Protein AF-A0A2S6M9X3-F1 (afdb_monomer)

Secondary structure (DSSP, 8-state):
--HHHHHHHHHHHHHHHHHHHHHHHHHHHHHHHHHHHHHHHHIIIII----SS-HHHHHHHHHHHHHHHHS-TTTTS--------

Structure (mmCIF, N/CA/C/O backbone):
data_AF-A0A2S6M9X3-F1
#
_entry.id   AF-A0A2S6M9X3-F1
#
loop_
_atom_site.group_PDB
_atom_site.id
_atom_site.type_symbol
_atom_site.label_atom_id
_atom_site.label_alt_id
_atom_site.label_comp_id
_atom_site.label_asym_id
_atom_site.label_entity_id
_atom_site.label_seq_id
_atom_site.pdbx_PDB_ins_code
_atom_site.Cartn_x
_atom_site.Cartn_y
_atom_site.Cartn_z
_atom_site.occupancy
_atom_site.B_iso_or_equiv
_atom_site.auth_seq_id
_atom_site.auth_comp_id
_atom_site.auth_asym_id
_atom_site.auth_atom_id
_atom_site.pdbx_PDB_model_num
ATOM 1 N N . MET A 1 1 ? 25.391 7.053 -38.120 1.00 66.81 1 MET A N 1
ATOM 2 C CA . MET A 1 1 ? 24.624 6.057 -37.351 1.00 66.81 1 MET A CA 1
ATOM 3 C C . MET A 1 1 ? 24.268 4.901 -38.272 1.00 66.81 1 MET A C 1
ATOM 5 O O . MET A 1 1 ? 23.704 5.135 -39.336 1.00 66.81 1 MET A O 1
ATOM 9 N N . THR A 1 2 ? 24.653 3.680 -37.929 1.00 93.38 2 THR A N 1
ATOM 10 C CA . THR A 1 2 ? 24.421 2.486 -38.744 1.00 93.38 2 THR A CA 1
ATOM 11 C C . THR A 1 2 ? 23.010 1.931 -38.528 1.00 93.38 2 THR A C 1
ATOM 13 O O . THR A 1 2 ? 22.345 2.194 -37.525 1.00 93.38 2 THR A O 1
ATOM 16 N N . LYS A 1 3 ? 22.532 1.100 -39.462 1.00 91.81 3 LYS A N 1
ATOM 17 C CA . LYS A 1 3 ? 21.238 0.402 -39.331 1.00 91.81 3 LYS A CA 1
ATOM 18 C C . LYS A 1 3 ? 21.184 -0.518 -38.099 1.00 91.81 3 LYS A C 1
ATOM 20 O O . LYS A 1 3 ? 20.093 -0.850 -37.636 1.00 91.81 3 LYS A O 1
ATOM 25 N N . ALA A 1 4 ? 22.335 -0.988 -37.618 1.00 93.06 4 ALA A N 1
ATOM 26 C CA . ALA A 1 4 ? 22.436 -1.788 -36.401 1.0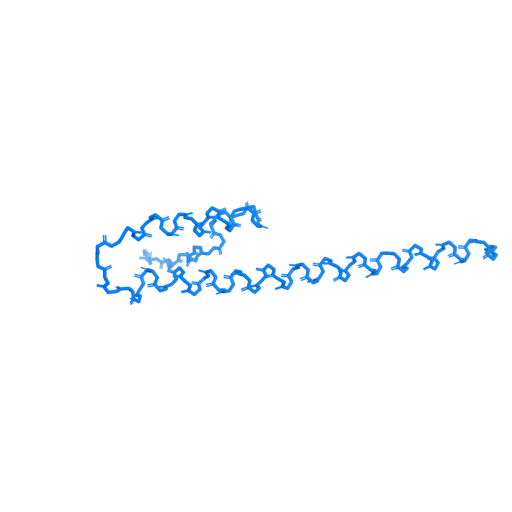0 93.06 4 ALA A CA 1
ATOM 27 C C . ALA A 1 4 ? 22.289 -0.906 -35.152 1.00 93.06 4 ALA A C 1
ATOM 29 O O . ALA A 1 4 ? 21.492 -1.230 -34.278 1.00 93.06 4 ALA A O 1
ATOM 30 N N . GLU A 1 5 ? 22.961 0.247 -35.126 1.00 90.38 5 GLU A N 1
ATOM 31 C CA . GLU A 1 5 ? 22.865 1.228 -34.035 1.00 90.38 5 GLU A CA 1
ATOM 32 C C . GLU A 1 5 ? 21.440 1.766 -33.863 1.00 90.38 5 GLU A C 1
ATOM 34 O O . GLU A 1 5 ? 20.932 1.812 -32.748 1.00 90.38 5 GLU A O 1
ATOM 39 N N . ASN A 1 6 ? 20.751 2.090 -34.962 1.00 93.44 6 ASN A N 1
ATOM 40 C CA . ASN A 1 6 ? 19.369 2.575 -34.898 1.00 93.44 6 ASN A CA 1
ATOM 41 C C . ASN A 1 6 ? 18.413 1.495 -34.343 1.00 93.44 6 ASN A C 1
ATOM 43 O O . ASN A 1 6 ? 17.578 1.765 -33.482 1.00 93.44 6 ASN A O 1
ATOM 47 N N . ARG A 1 7 ? 18.598 0.230 -34.751 1.00 91.69 7 ARG A N 1
ATOM 48 C CA . ARG A 1 7 ? 17.824 -0.899 -34.206 1.00 91.69 7 ARG A CA 1
ATOM 49 C C . ARG A 1 7 ? 18.104 -1.147 -32.722 1.00 91.69 7 ARG A C 1
ATOM 51 O O . ARG A 1 7 ? 17.166 -1.421 -31.978 1.00 91.69 7 ARG A O 1
ATOM 58 N N . ALA A 1 8 ? 19.358 -1.032 -32.289 1.00 94.94 8 ALA A N 1
ATOM 59 C CA . ALA A 1 8 ? 19.726 -1.164 -30.882 1.00 94.94 8 ALA A CA 1
ATOM 60 C C . ALA A 1 8 ? 19.107 -0.043 -30.029 1.00 94.94 8 ALA A C 1
ATOM 62 O O . ALA A 1 8 ? 18.523 -0.327 -28.985 1.00 94.94 8 ALA A O 1
ATOM 63 N N . ALA A 1 9 ? 19.151 1.204 -30.509 1.00 92.88 9 ALA A N 1
ATOM 64 C CA . ALA A 1 9 ? 18.539 2.347 -29.835 1.00 92.88 9 ALA A CA 1
ATOM 65 C C . ALA A 1 9 ? 17.012 2.204 -29.718 1.00 92.88 9 ALA A C 1
ATOM 67 O O . ALA A 1 9 ? 16.452 2.416 -28.643 1.00 92.88 9 ALA A O 1
ATOM 68 N N . ALA A 1 10 ? 16.339 1.773 -30.790 1.00 92.88 10 ALA A N 1
ATOM 69 C CA . ALA A 1 10 ? 14.897 1.527 -30.771 1.00 92.88 10 ALA A CA 1
ATOM 70 C C . ALA A 1 10 ? 14.509 0.419 -29.777 1.00 92.88 10 ALA A C 1
ATOM 72 O O . ALA A 1 10 ? 13.519 0.553 -29.056 1.00 92.88 10 ALA A O 1
ATOM 73 N N . LYS A 1 11 ? 15.306 -0.656 -29.700 1.00 95.06 11 LYS A N 1
ATOM 74 C CA . LYS A 1 11 ? 15.089 -1.730 -28.726 1.00 95.06 11 LYS A CA 1
ATOM 75 C C . LYS A 1 11 ? 15.285 -1.246 -27.288 1.00 95.06 11 LYS A C 1
ATOM 77 O O . LYS A 1 11 ? 14.423 -1.503 -26.457 1.00 95.06 11 LYS A O 1
ATOM 82 N N . ALA A 1 12 ? 16.370 -0.527 -27.008 1.00 94.62 12 ALA A N 1
ATOM 83 C CA . ALA A 1 12 ? 16.638 0.007 -25.674 1.00 94.62 12 ALA A CA 1
ATOM 84 C C . ALA A 1 12 ? 15.520 0.953 -25.205 1.00 94.62 12 ALA A C 1
ATOM 86 O O . ALA A 1 12 ? 15.049 0.837 -24.077 1.00 94.62 12 ALA A O 1
ATOM 87 N N . TRP A 1 13 ? 15.036 1.828 -26.094 1.00 94.69 13 TRP A N 1
ATOM 88 C CA . TRP A 1 13 ? 13.906 2.711 -25.800 1.00 94.69 13 TRP A CA 1
ATOM 89 C C . TRP A 1 13 ? 12.616 1.936 -25.506 1.00 94.69 13 TRP A C 1
ATOM 91 O O . TRP A 1 13 ? 11.893 2.263 -24.567 1.00 94.69 13 TRP A O 1
ATOM 101 N N . HIS A 1 14 ? 12.330 0.890 -26.285 1.00 95.31 14 HIS A N 1
ATOM 102 C CA . HIS A 1 14 ? 11.165 0.042 -26.051 1.00 95.31 14 HIS A CA 1
ATOM 103 C C . HIS A 1 14 ? 11.255 -0.689 -24.704 1.00 95.31 14 HIS A C 1
ATOM 105 O O . HIS A 1 14 ? 10.284 -0.710 -23.952 1.00 95.31 14 HIS A O 1
ATOM 111 N N . ASP A 1 15 ? 12.415 -1.263 -24.383 1.00 96.00 15 ASP A N 1
ATOM 112 C CA . ASP A 1 15 ? 12.628 -1.983 -23.126 1.00 96.00 15 ASP A CA 1
ATOM 113 C C . ASP A 1 15 ? 12.500 -1.046 -21.912 1.00 96.00 15 ASP A C 1
ATOM 115 O O . ASP A 1 15 ? 11.883 -1.415 -20.914 1.00 96.00 15 ASP A O 1
ATOM 119 N N . GLU A 1 16 ? 13.031 0.177 -22.002 1.00 95.62 16 GLU A N 1
ATOM 120 C CA . GLU A 1 16 ? 12.865 1.216 -20.976 1.00 95.62 16 GLU A CA 1
ATOM 121 C C . GLU A 1 16 ? 11.391 1.592 -20.793 1.00 95.62 16 GLU A C 1
ATOM 123 O O . GLU A 1 16 ? 10.867 1.582 -19.683 1.00 95.62 16 GLU A O 1
ATOM 128 N N . ARG A 1 17 ? 10.677 1.834 -21.896 1.00 96.12 17 ARG A N 1
ATOM 129 C CA . ARG A 1 17 ? 9.247 2.160 -21.860 1.00 96.12 17 ARG A CA 1
ATOM 130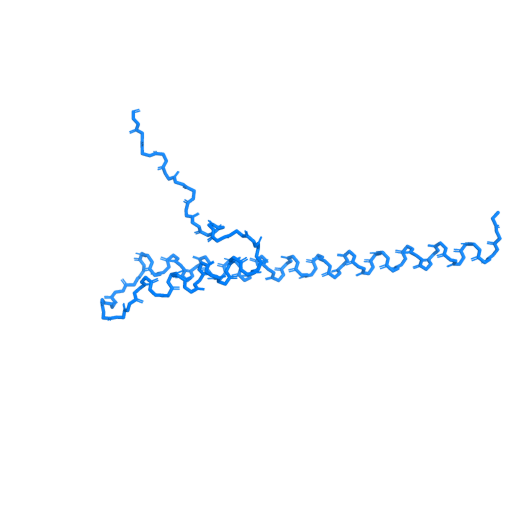 C C . ARG A 1 17 ? 8.415 1.051 -21.213 1.00 96.12 17 ARG A C 1
ATOM 132 O O . ARG A 1 17 ? 7.438 1.341 -20.525 1.00 96.12 17 ARG A O 1
ATOM 139 N N . MET A 1 18 ? 8.761 -0.212 -21.454 1.00 95.94 18 MET A N 1
ATOM 140 C CA . MET A 1 18 ? 8.070 -1.342 -20.834 1.00 95.94 18 MET A CA 1
ATOM 141 C C . MET A 1 18 ? 8.389 -1.469 -19.343 1.00 95.94 18 M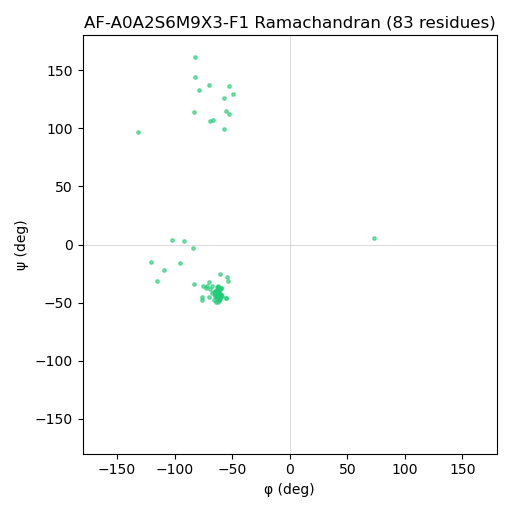ET A C 1
ATOM 143 O O . MET A 1 18 ? 7.482 -1.791 -18.578 1.00 95.94 18 MET A O 1
ATOM 147 N N . ARG A 1 19 ? 9.625 -1.163 -18.924 1.00 94.81 19 ARG A N 1
ATOM 148 C CA . ARG A 1 19 ? 9.989 -1.076 -17.502 1.00 94.81 19 ARG A CA 1
ATOM 149 C C . ARG A 1 19 ? 9.199 0.016 -16.789 1.00 94.81 19 ARG A C 1
ATOM 151 O O . ARG A 1 19 ? 8.531 -0.300 -15.812 1.00 94.81 19 ARG A O 1
ATOM 158 N N . GLN A 1 20 ? 9.151 1.227 -17.345 1.00 95.06 20 GLN A N 1
ATOM 159 C CA . GLN A 1 20 ? 8.376 2.327 -16.762 1.00 95.06 20 GLN A CA 1
ATOM 160 C C . GLN A 1 20 ? 6.903 1.950 -16.565 1.00 95.06 20 GLN A C 1
ATOM 162 O O . GLN A 1 20 ? 6.348 2.140 -15.494 1.00 95.06 20 GLN A O 1
ATOM 167 N N . ARG A 1 21 ? 6.271 1.334 -17.569 1.00 94.69 21 ARG A N 1
ATOM 168 C CA . ARG A 1 21 ? 4.868 0.899 -17.456 1.00 94.69 21 ARG A CA 1
ATOM 169 C C . ARG A 1 21 ? 4.646 -0.147 -16.367 1.00 94.69 21 ARG A C 1
ATOM 171 O O . ARG A 1 21 ? 3.589 -0.158 -15.747 1.00 94.69 21 ARG A O 1
ATOM 178 N N . ALA A 1 22 ? 5.602 -1.053 -16.176 1.00 95.00 22 ALA A N 1
ATOM 179 C CA . ALA A 1 22 ? 5.525 -2.044 -15.111 1.00 95.00 22 ALA A CA 1
ATOM 180 C C . ALA A 1 22 ? 5.678 -1.387 -13.730 1.00 95.00 22 ALA A C 1
ATOM 182 O O . ALA A 1 22 ? 4.977 -1.765 -12.794 1.00 95.00 22 ALA A O 1
ATOM 183 N N . GLU A 1 23 ? 6.553 -0.387 -13.615 1.00 94.62 23 GLU A N 1
ATOM 184 C CA . GLU A 1 23 ? 6.707 0.419 -12.403 1.00 94.62 23 GLU A CA 1
ATOM 185 C C . GLU A 1 23 ? 5.445 1.231 -12.098 1.00 94.62 23 GLU A C 1
ATOM 187 O O . GLU A 1 23 ? 4.975 1.196 -10.963 1.00 94.62 23 GLU A O 1
ATOM 192 N N . ASP A 1 24 ? 4.842 1.867 -13.106 1.00 94.44 24 ASP A N 1
ATOM 193 C CA . ASP A 1 24 ? 3.588 2.614 -12.969 1.00 94.44 24 ASP A CA 1
ATOM 194 C C . ASP A 1 24 ? 2.450 1.690 -12.503 1.00 94.44 24 ASP A C 1
ATOM 196 O O 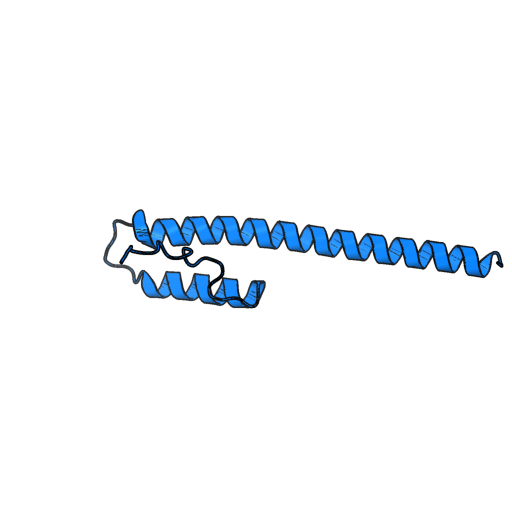. ASP A 1 24 ? 1.762 1.989 -11.529 1.00 94.44 24 ASP A O 1
ATOM 200 N N . ALA A 1 25 ? 2.303 0.515 -13.126 1.00 94.62 25 ALA A N 1
ATOM 201 C CA . ALA A 1 25 ? 1.297 -0.471 -12.728 1.00 94.62 25 ALA A CA 1
ATOM 202 C C . ALA A 1 25 ? 1.517 -0.983 -11.293 1.00 94.62 25 ALA A C 1
ATOM 204 O O . ALA A 1 25 ? 0.560 -1.175 -10.541 1.00 94.62 25 ALA A O 1
ATOM 205 N N . ARG A 1 26 ? 2.778 -1.179 -10.884 1.00 93.19 26 ARG A N 1
ATOM 206 C CA . ARG A 1 26 ? 3.114 -1.532 -9.499 1.00 93.19 26 ARG A CA 1
ATOM 207 C C . ARG A 1 26 ? 2.754 -0.395 -8.542 1.00 93.19 26 ARG A C 1
ATOM 209 O O . ARG A 1 26 ? 2.212 -0.663 -7.475 1.00 93.19 26 ARG A O 1
ATOM 216 N N . ALA A 1 27 ? 3.045 0.852 -8.905 1.00 93.88 27 ALA A N 1
ATOM 217 C CA . ALA A 1 27 ? 2.728 2.017 -8.086 1.00 93.88 27 ALA A CA 1
ATOM 218 C C . ALA A 1 27 ? 1.211 2.189 -7.908 1.00 93.88 27 ALA A C 1
ATOM 220 O O . ALA A 1 27 ? 0.756 2.438 -6.792 1.00 93.88 27 ALA A O 1
ATOM 221 N N . GLU A 1 28 ? 0.426 1.990 -8.969 1.00 95.06 28 GLU A N 1
ATOM 222 C CA . GLU A 1 28 ? -1.041 1.996 -8.909 1.00 95.06 28 GLU A CA 1
ATOM 223 C C . GLU A 1 28 ? -1.583 0.889 -7.996 1.00 95.06 28 GLU A C 1
ATOM 225 O O . GLU A 1 28 ? -2.450 1.154 -7.161 1.00 95.06 28 GLU A O 1
ATOM 230 N N . ALA A 1 29 ? -1.039 -0.329 -8.095 1.00 94.31 29 ALA A N 1
ATOM 231 C CA . ALA A 1 29 ? -1.423 -1.440 -7.224 1.00 94.31 29 ALA A CA 1
ATOM 232 C C . ALA A 1 29 ? -1.125 -1.138 -5.745 1.00 94.31 29 ALA A C 1
ATOM 234 O O . ALA A 1 29 ? -2.005 -1.268 -4.897 1.00 94.31 29 ALA A O 1
ATOM 235 N N . VAL A 1 30 ? 0.080 -0.640 -5.438 1.00 93.88 30 VAL A N 1
ATOM 236 C CA . VAL A 1 30 ? 0.456 -0.242 -4.071 1.00 93.88 30 VAL A CA 1
ATOM 237 C C . VAL A 1 30 ? -0.446 0.884 -3.556 1.00 93.88 30 VAL A C 1
ATOM 239 O O . VAL A 1 30 ? -0.864 0.860 -2.401 1.00 93.88 30 VAL A O 1
ATOM 242 N N . ALA A 1 31 ? -0.793 1.866 -4.393 1.00 95.00 31 ALA A N 1
ATOM 243 C CA . ALA A 1 31 ? -1.697 2.944 -3.999 1.00 95.00 31 ALA A CA 1
ATOM 244 C C . ALA A 1 31 ? -3.110 2.430 -3.667 1.00 95.00 31 ALA A C 1
ATOM 246 O O . ALA A 1 31 ? -3.718 2.892 -2.696 1.00 95.00 31 ALA A O 1
ATOM 247 N N . ALA A 1 32 ? -3.623 1.466 -4.437 1.00 96.06 32 ALA A N 1
ATOM 248 C CA . ALA A 1 32 ? -4.911 0.831 -4.174 1.00 96.06 32 ALA A CA 1
ATOM 249 C C . ALA A 1 32 ? -4.905 0.057 -2.845 1.00 96.06 32 ALA A C 1
ATOM 251 O O . ALA A 1 32 ? -5.823 0.232 -2.035 1.00 96.06 32 ALA A O 1
ATOM 252 N N . ASP A 1 33 ? -3.847 -0.715 -2.586 1.00 95.38 33 ASP A N 1
ATOM 253 C CA . ASP A 1 33 ? -3.673 -1.457 -1.334 1.00 95.38 33 ASP A CA 1
ATOM 254 C C . ASP A 1 33 ? -3.605 -0.509 -0.131 1.00 95.38 33 ASP A C 1
ATOM 256 O O . ASP A 1 33 ? -4.327 -0.689 0.852 1.00 95.38 33 ASP A O 1
ATOM 260 N N . LEU A 1 34 ? -2.812 0.565 -0.220 1.00 96.06 34 LEU A N 1
ATOM 261 C CA . LEU A 1 34 ? -2.718 1.574 0.840 1.00 96.06 34 LEU A CA 1
ATOM 262 C C . LEU A 1 34 ? -4.067 2.244 1.130 1.00 96.06 34 LEU A C 1
ATOM 264 O O . LEU A 1 34 ? -4.380 2.517 2.291 1.00 96.06 34 LEU A O 1
ATOM 268 N N . ALA A 1 35 ? -4.888 2.489 0.107 1.00 95.81 35 ALA A N 1
ATOM 269 C CA . ALA A 1 35 ? -6.214 3.067 0.293 1.00 95.81 35 ALA A CA 1
ATOM 270 C C . ALA A 1 35 ? -7.157 2.120 1.058 1.00 95.81 35 ALA A C 1
ATOM 272 O O . ALA A 1 35 ? -7.910 2.574 1.923 1.00 95.81 35 ALA A O 1
ATOM 273 N N . GLU A 1 36 ? -7.120 0.817 0.768 1.00 97.31 36 GLU A N 1
ATOM 274 C CA . GLU A 1 36 ? -7.930 -0.181 1.480 1.00 97.31 36 GLU A CA 1
ATOM 275 C C . GLU A 1 36 ? -7.442 -0.390 2.917 1.00 97.31 36 GLU A C 1
ATOM 277 O O . GLU A 1 36 ? -8.238 -0.338 3.857 1.00 97.31 36 GLU A O 1
ATOM 282 N N . LEU A 1 37 ? -6.130 -0.518 3.115 1.00 96.62 37 LEU A N 1
ATOM 283 C CA . LEU A 1 37 ? -5.534 -0.626 4.446 1.00 96.62 37 LEU A CA 1
ATOM 284 C C . LEU A 1 37 ? -5.829 0.614 5.294 1.00 96.62 37 LEU A C 1
ATOM 286 O O . LEU A 1 37 ? -6.147 0.491 6.476 1.00 96.62 37 LEU A O 1
ATOM 290 N N . GLY A 1 38 ? -5.807 1.806 4.691 1.00 94.81 38 GLY A N 1
ATOM 291 C CA . GLY A 1 38 ? -6.199 3.050 5.349 1.00 94.81 38 GLY A CA 1
ATOM 292 C C . GLY A 1 38 ? -7.658 3.036 5.811 1.00 94.81 38 GLY A C 1
ATOM 293 O O . GLY A 1 38 ? -7.945 3.411 6.952 1.00 94.81 38 GLY A O 1
ATOM 294 N N . ARG A 1 39 ? -8.584 2.543 4.974 1.00 94.62 39 ARG A N 1
ATOM 295 C CA . ARG A 1 39 ? -10.000 2.361 5.348 1.00 94.62 39 ARG A CA 1
ATOM 296 C C . ARG A 1 39 ? -10.160 1.373 6.500 1.00 94.62 39 ARG A C 1
ATOM 298 O O . ARG A 1 39 ? -10.879 1.670 7.456 1.00 94.62 39 ARG A O 1
ATOM 305 N N . LEU A 1 40 ? -9.474 0.233 6.443 1.00 94.69 40 LEU A N 1
ATOM 306 C CA . LEU A 1 40 ? -9.525 -0.777 7.499 1.00 94.69 40 LEU A CA 1
ATOM 307 C C . LEU A 1 40 ? -8.966 -0.232 8.819 1.00 94.69 40 LEU A C 1
ATOM 309 O O . LEU A 1 40 ? -9.599 -0.371 9.867 1.00 94.69 40 LEU A O 1
ATOM 313 N N . ARG A 1 41 ? -7.824 0.456 8.766 1.00 93.88 41 ARG A N 1
ATOM 314 C CA . ARG A 1 41 ? -7.207 1.116 9.920 1.00 93.88 41 ARG A CA 1
ATOM 315 C C . ARG A 1 41 ? -8.155 2.150 10.533 1.00 93.88 41 ARG A C 1
ATOM 317 O O . ARG A 1 41 ? -8.359 2.159 11.745 1.00 93.88 41 ARG A O 1
ATOM 324 N N . HIS A 1 42 ? -8.809 2.969 9.706 1.00 92.94 42 HIS A N 1
ATOM 325 C CA . HIS A 1 42 ? -9.822 3.927 10.157 1.00 92.94 42 HIS A CA 1
ATOM 326 C C . HIS A 1 42 ? -11.012 3.235 10.840 1.00 92.94 42 HIS A C 1
ATOM 328 O O . HIS A 1 42 ? -11.436 3.657 11.917 1.00 92.94 42 HIS A O 1
ATOM 334 N N . TYR A 1 43 ? -11.525 2.144 10.266 1.00 92.44 43 TYR A N 1
ATOM 335 C CA . TYR A 1 43 ? -12.592 1.351 10.878 1.00 92.44 43 TYR A CA 1
ATOM 336 C C . TYR A 1 43 ? -12.186 0.797 12.250 1.00 92.44 43 TYR A C 1
ATOM 338 O O . TYR A 1 43 ? -12.961 0.892 13.203 1.00 92.44 43 TYR A O 1
ATOM 346 N N . LEU A 1 44 ? -10.969 0.263 12.376 1.00 91.62 44 LEU A N 1
ATOM 347 C CA . LEU A 1 44 ? -10.459 -0.268 13.639 1.00 91.62 44 LEU A CA 1
ATOM 348 C C . LEU A 1 44 ? -10.347 0.812 14.724 1.00 91.62 44 LEU A C 1
ATOM 350 O O . LEU A 1 44 ? -10.619 0.516 15.888 1.00 91.62 44 LEU A O 1
ATOM 354 N N . VAL A 1 45 ? -9.990 2.047 14.355 1.00 89.44 45 VAL A N 1
ATOM 355 C CA . VAL A 1 45 ? -9.889 3.179 15.290 1.00 89.44 45 VAL A CA 1
ATOM 356 C C . VAL A 1 45 ? -11.264 3.733 15.675 1.00 89.44 45 VAL A C 1
ATOM 358 O O . VAL A 1 45 ? -11.515 3.936 16.861 1.00 89.44 45 VAL A O 1
ATOM 361 N N . PHE A 1 46 ? -12.146 3.981 14.701 1.00 89.12 46 PHE A N 1
ATOM 362 C CA . PHE A 1 46 ? -13.362 4.781 14.914 1.00 89.12 46 PHE A CA 1
ATOM 363 C C . PHE A 1 46 ? -14.678 4.013 14.752 1.00 89.12 46 PHE A C 1
ATOM 365 O O . PHE A 1 46 ? -15.675 4.357 15.381 1.00 89.12 46 PHE A O 1
ATOM 372 N N . GLY A 1 47 ? -14.719 3.003 13.882 1.00 85.19 47 GLY A N 1
ATOM 373 C CA . GLY A 1 47 ? -15.963 2.339 13.471 1.00 85.19 47 GLY A CA 1
ATOM 374 C C . GLY A 1 47 ? -16.297 1.068 14.250 1.00 85.19 47 GLY A C 1
ATOM 375 O O . GLY A 1 47 ? -17.427 0.570 14.190 1.00 85.19 47 GLY A O 1
ATOM 376 N N . ARG A 1 48 ? -15.323 0.508 14.965 1.00 85.69 48 ARG A N 1
ATOM 377 C CA . ARG A 1 48 ? -15.459 -0.794 15.608 1.00 85.69 48 ARG A CA 1
ATOM 378 C C . ARG A 1 48 ? -16.262 -0.717 16.912 1.00 85.69 48 ARG A C 1
ATOM 380 O O . ARG A 1 48 ? 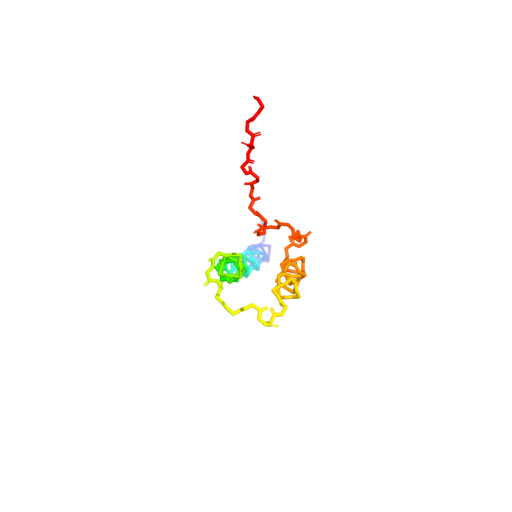-15.983 0.102 17.778 1.00 85.69 48 ARG A O 1
ATOM 387 N N . LYS A 1 49 ? -17.228 -1.634 17.071 1.00 87.12 49 LYS A N 1
ATOM 388 C CA . LYS A 1 49 ? -18.102 -1.738 18.263 1.00 87.12 49 LYS A CA 1
ATOM 389 C C . LYS A 1 49 ? -17.827 -2.952 19.157 1.00 87.12 49 LYS A C 1
ATOM 391 O O . LYS A 1 49 ? -18.209 -2.945 20.321 1.00 87.12 49 LYS A O 1
ATOM 396 N N . ASP A 1 50 ? -17.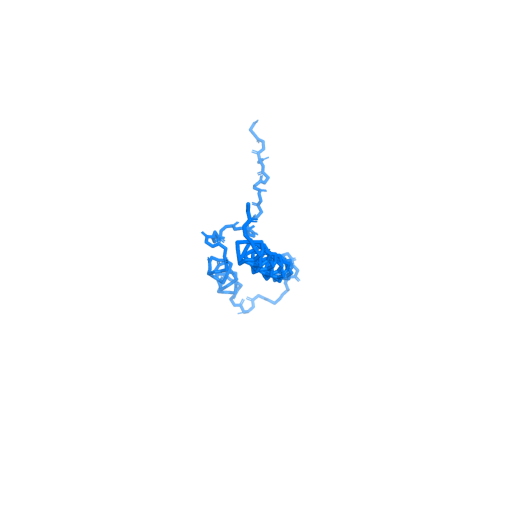201 -4.004 18.629 1.00 86.38 50 ASP A N 1
ATOM 397 C CA . ASP A 1 50 ? -16.871 -5.200 19.414 1.00 86.38 50 ASP A CA 1
ATOM 398 C C . ASP A 1 50 ? -15.561 -4.996 20.176 1.00 86.38 50 ASP A C 1
ATOM 400 O O . ASP A 1 50 ? -14.508 -4.902 19.550 1.00 86.38 50 ASP A O 1
ATOM 404 N N . GLY A 1 51 ? -15.616 -4.964 21.507 1.00 79.25 51 GLY A N 1
ATOM 405 C CA . GLY A 1 51 ? -14.444 -4.804 22.374 1.00 79.25 51 GLY A CA 1
ATOM 406 C C . GLY A 1 51 ? -13.676 -6.095 22.677 1.00 79.25 51 GLY A C 1
ATOM 407 O O . GLY A 1 51 ? -12.664 -6.032 23.364 1.00 79.25 51 GLY A O 1
ATOM 408 N N . ARG A 1 52 ? -14.133 -7.266 22.206 1.00 85.38 52 ARG A N 1
ATOM 409 C CA . ARG A 1 52 ? -13.516 -8.558 22.570 1.00 85.38 52 ARG A CA 1
ATOM 410 C C . ARG A 1 52 ? -12.288 -8.925 21.746 1.00 85.38 52 ARG A C 1
ATOM 412 O O . ARG A 1 52 ? -11.388 -9.569 22.271 1.00 85.38 52 ARG A O 1
ATOM 419 N N . ALA A 1 53 ? -12.243 -8.562 20.465 1.00 84.56 53 ALA A N 1
ATOM 420 C CA . ALA A 1 53 ? -11.067 -8.854 19.642 1.00 84.56 53 ALA A CA 1
ATOM 421 C C . ALA A 1 53 ? -9.960 -7.807 19.851 1.00 84.56 53 ALA A C 1
ATOM 423 O O . ALA A 1 53 ? -10.230 -6.611 19.978 1.00 84.56 53 ALA A O 1
ATOM 424 N N . ASP A 1 54 ? -8.711 -8.241 19.809 1.00 89.50 54 ASP A N 1
ATOM 425 C CA . ASP A 1 54 ? -7.553 -7.368 19.964 1.00 89.50 54 ASP A CA 1
ATOM 426 C C . ASP A 1 54 ? -7.405 -6.445 18.741 1.00 89.50 54 ASP A C 1
ATOM 428 O O . ASP A 1 54 ? -7.068 -6.880 17.637 1.00 89.50 54 ASP A O 1
ATOM 432 N N . ARG A 1 55 ? -7.739 -5.163 18.920 1.00 90.94 55 ARG A N 1
ATOM 433 C CA . ARG A 1 55 ? -7.609 -4.142 17.873 1.00 90.94 55 ARG A CA 1
ATOM 434 C C . ARG A 1 55 ? -6.144 -3.881 17.549 1.00 90.94 55 ARG A C 1
ATOM 436 O O . ARG A 1 55 ? -5.807 -3.736 16.377 1.00 90.94 55 ARG A O 1
ATOM 443 N N . ASP A 1 56 ? -5.301 -3.806 18.567 1.00 91.44 56 ASP A N 1
ATOM 444 C CA . ASP A 1 56 ? -3.924 -3.355 18.419 1.00 91.44 56 ASP A CA 1
ATOM 445 C C . ASP A 1 56 ? -3.106 -4.409 17.661 1.00 91.44 56 ASP A C 1
ATOM 447 O O . ASP A 1 56 ? -2.290 -4.058 16.811 1.00 91.44 56 ASP A O 1
ATOM 451 N N . LYS A 1 57 ? -3.434 -5.699 17.827 1.00 94.38 57 LYS A N 1
ATOM 452 C CA . LYS A 1 57 ? -2.904 -6.781 16.981 1.00 94.38 57 LYS A CA 1
ATOM 453 C C . LYS A 1 57 ? -3.165 -6.561 15.486 1.00 94.38 57 LYS A C 1
ATOM 455 O O . LYS A 1 57 ? -2.261 -6.751 14.678 1.00 94.38 57 LYS A O 1
ATOM 460 N N . LEU A 1 58 ? -4.388 -6.184 15.105 1.00 92.88 58 LEU A N 1
ATOM 461 C CA . LEU A 1 58 ? -4.734 -5.948 13.697 1.00 92.88 58 LEU A CA 1
ATOM 462 C C . LEU A 1 58 ? -4.110 -4.657 13.161 1.00 92.88 58 LEU A C 1
ATOM 464 O O . LEU A 1 58 ? -3.655 -4.632 12.024 1.00 92.88 58 LEU A O 1
ATOM 468 N N . MET A 1 59 ? -4.051 -3.608 13.982 1.00 93.81 59 MET A N 1
ATOM 469 C CA . MET A 1 59 ? -3.371 -2.359 13.629 1.00 93.81 59 MET A CA 1
ATOM 470 C C . MET A 1 59 ? -1.880 -2.593 13.362 1.00 93.81 59 MET A C 1
ATOM 472 O O . MET A 1 59 ? -1.369 -2.132 12.348 1.00 93.81 59 MET A O 1
ATOM 476 N N . ASN A 1 60 ? -1.205 -3.368 14.217 1.00 95.69 60 ASN A N 1
ATOM 477 C CA . ASN A 1 60 ? 0.203 -3.712 14.028 1.00 95.69 60 ASN A CA 1
ATOM 478 C C . ASN A 1 60 ? 0.433 -4.527 12.754 1.00 95.69 60 ASN A C 1
ATOM 480 O O . ASN A 1 60 ? 1.361 -4.222 12.021 1.00 95.69 60 ASN A O 1
ATOM 484 N N . ALA A 1 61 ? -0.435 -5.499 12.455 1.00 97.00 61 ALA A N 1
ATOM 485 C CA . ALA A 1 61 ? -0.334 -6.282 11.223 1.00 97.00 61 ALA A CA 1
ATOM 486 C C . ALA A 1 61 ? -0.511 -5.420 9.958 1.00 97.00 61 ALA A C 1
ATOM 488 O O . ALA A 1 61 ? 0.161 -5.651 8.956 1.00 97.00 61 ALA A O 1
ATOM 489 N N . ILE A 1 62 ? -1.398 -4.418 10.002 1.00 96.69 62 ILE A N 1
ATOM 490 C CA . ILE A 1 62 ? -1.537 -3.437 8.918 1.00 96.69 62 ILE A CA 1
ATOM 491 C C . ILE A 1 62 ? -0.246 -2.627 8.777 1.00 96.69 62 ILE A C 1
ATOM 493 O O . ILE A 1 62 ? 0.273 -2.509 7.672 1.00 96.69 62 ILE A O 1
ATOM 497 N N . ASP A 1 63 ? 0.275 -2.093 9.880 1.00 95.81 63 ASP A N 1
ATOM 498 C CA . ASP A 1 63 ? 1.486 -1.271 9.881 1.00 95.81 63 ASP A CA 1
ATOM 499 C C . ASP A 1 63 ? 2.728 -2.076 9.410 1.00 95.81 63 ASP A C 1
ATOM 501 O O . ASP A 1 63 ? 3.521 -1.554 8.629 1.00 95.81 63 ASP A O 1
ATOM 505 N N . ASP A 1 64 ? 2.863 -3.354 9.798 1.00 97.56 64 ASP A N 1
ATOM 506 C CA . ASP A 1 64 ? 3.919 -4.276 9.329 1.00 97.56 64 ASP A CA 1
ATOM 507 C C . ASP A 1 64 ? 3.841 -4.499 7.808 1.00 97.56 64 ASP A C 1
ATOM 509 O O . ASP A 1 64 ? 4.843 -4.410 7.100 1.00 97.56 64 ASP A O 1
ATOM 513 N N . TYR A 1 65 ? 2.641 -4.757 7.280 1.00 96.81 65 TYR A N 1
ATOM 514 C CA . TYR A 1 65 ? 2.452 -4.982 5.845 1.00 96.81 65 TYR A CA 1
AT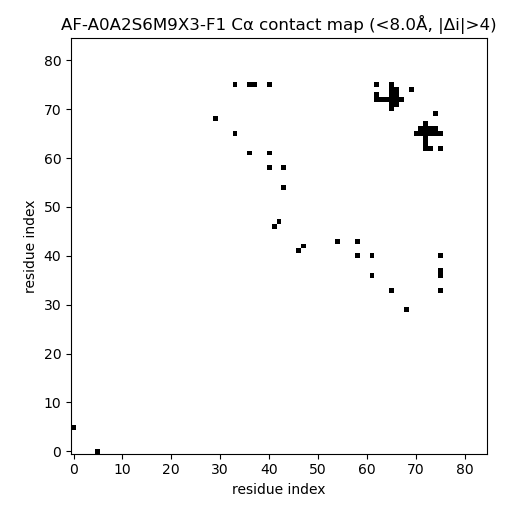OM 515 C C . TYR A 1 65 ? 2.705 -3.706 5.023 1.00 96.81 65 TYR A C 1
ATOM 517 O O . TYR A 1 65 ? 3.276 -3.744 3.933 1.00 96.81 65 TYR A O 1
ATOM 525 N N . VAL A 1 66 ? 2.332 -2.544 5.560 1.00 96.44 66 VAL A N 1
ATOM 526 C CA . VAL A 1 66 ? 2.648 -1.240 4.963 1.00 96.44 66 VAL A CA 1
ATOM 527 C C . VAL A 1 66 ? 4.159 -0.997 4.927 1.00 96.44 66 VAL A C 1
ATOM 529 O O . VAL A 1 66 ? 4.669 -0.501 3.918 1.00 96.44 66 VAL A O 1
ATOM 532 N N . GLU A 1 67 ? 4.881 -1.363 5.988 1.00 96.69 67 GLU A N 1
ATOM 533 C CA . GLU A 1 67 ? 6.344 -1.303 6.046 1.00 96.69 67 GLU A CA 1
ATOM 534 C C . GLU A 1 67 ? 6.985 -2.205 4.981 1.00 96.69 67 GLU A C 1
ATOM 536 O O . GLU A 1 67 ? 7.869 -1.752 4.259 1.00 96.69 67 GLU A O 1
ATOM 541 N N . GLU A 1 68 ? 6.486 -3.431 4.797 1.00 96.44 68 GLU A N 1
ATOM 542 C CA . GLU A 1 68 ? 6.971 -4.353 3.759 1.00 96.44 68 GLU A CA 1
ATOM 543 C C . GLU A 1 68 ? 6.781 -3.790 2.339 1.00 96.44 68 GLU A C 1
ATOM 545 O O . GLU A 1 68 ? 7.681 -3.877 1.500 1.00 96.44 68 GLU A O 1
ATOM 550 N N . MET A 1 69 ? 5.632 -3.164 2.062 1.00 93.94 69 MET A N 1
ATOM 551 C CA . MET A 1 69 ? 5.337 -2.610 0.736 1.00 93.94 69 MET A CA 1
ATOM 552 C C . MET A 1 69 ? 6.077 -1.302 0.434 1.00 93.94 69 MET A C 1
ATOM 554 O O . MET A 1 69 ? 6.414 -1.041 -0.724 1.00 93.94 69 MET A O 1
ATOM 558 N N . THR A 1 70 ? 6.266 -0.447 1.443 1.00 93.88 70 THR A N 1
ATOM 559 C CA . THR A 1 70 ? 6.655 0.962 1.239 1.00 93.88 70 THR A CA 1
ATOM 560 C C . THR A 1 70 ? 7.971 1.363 1.898 1.00 93.88 70 THR A C 1
ATOM 562 O O . THR A 1 70 ? 8.507 2.419 1.565 1.00 93.88 70 THR A O 1
ATOM 565 N N . GLY A 1 71 ? 8.491 0.557 2.826 1.00 95.38 71 GLY A N 1
ATOM 566 C CA . GLY A 1 71 ? 9.619 0.910 3.691 1.00 95.38 71 GLY A CA 1
ATOM 567 C C . GLY A 1 71 ? 9.278 1.923 4.790 1.00 95.38 71 GLY A C 1
ATOM 568 O O . GLY A 1 71 ? 10.177 2.379 5.490 1.00 95.38 71 GLY A O 1
ATOM 569 N N . ASP A 1 72 ? 8.004 2.298 4.940 1.00 94.06 72 ASP A N 1
ATOM 570 C CA . ASP A 1 72 ? 7.537 3.279 5.918 1.00 94.06 72 ASP A CA 1
ATOM 571 C C . ASP A 1 72 ? 6.326 2.741 6.686 1.00 94.06 72 ASP A C 1
ATOM 573 O O . ASP A 1 72 ? 5.180 2.877 6.266 1.00 94.06 72 ASP A O 1
ATOM 577 N N . ARG A 1 73 ? 6.580 2.180 7.869 1.00 94.38 73 ARG A N 1
ATOM 578 C CA . ARG A 1 73 ? 5.551 1.681 8.796 1.00 94.38 73 ARG A CA 1
ATOM 579 C C . ARG A 1 73 ? 4.487 2.723 9.155 1.00 94.38 73 ARG A C 1
ATOM 581 O O . ARG A 1 73 ? 3.351 2.389 9.483 1.00 94.38 73 ARG A O 1
A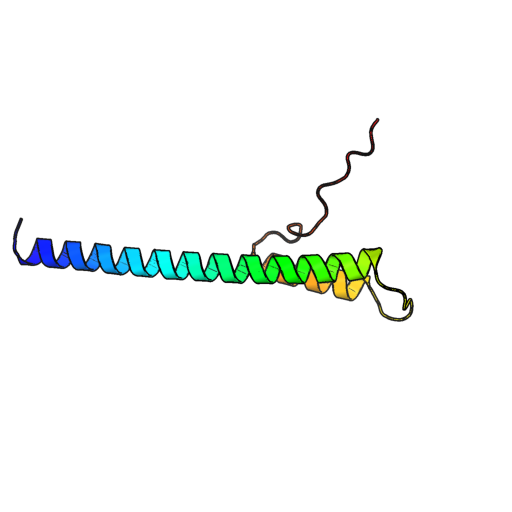TOM 588 N N . THR A 1 74 ? 4.853 4.002 9.120 1.00 93.31 74 THR A N 1
ATOM 589 C CA . THR A 1 74 ? 4.001 5.110 9.562 1.00 93.31 74 THR A CA 1
ATOM 590 C C . THR A 1 74 ? 3.159 5.701 8.439 1.00 93.31 74 THR A C 1
ATOM 592 O O . THR A 1 74 ? 2.385 6.625 8.679 1.00 93.31 74 THR A O 1
ATOM 595 N N . LYS A 1 75 ? 3.230 5.145 7.223 1.00 93.06 75 LYS A N 1
ATOM 596 C CA . LYS A 1 75 ? 2.572 5.698 6.031 1.00 93.06 75 LYS A CA 1
ATOM 597 C C . LYS A 1 75 ? 1.070 5.949 6.194 1.00 93.06 75 LYS A C 1
ATOM 599 O O . LYS A 1 75 ? 0.531 6.861 5.574 1.00 93.06 75 LYS A O 1
ATOM 604 N N . LEU A 1 76 ? 0.395 5.131 7.007 1.00 91.38 76 LEU A N 1
ATOM 605 C CA . LEU A 1 76 ? -1.045 5.225 7.291 1.00 91.38 76 LEU A CA 1
ATOM 606 C C . LEU A 1 76 ? -1.367 5.867 8.646 1.00 91.38 76 LEU A C 1
ATOM 608 O O . LEU A 1 76 ? -2.529 5.902 9.070 1.00 91.38 76 LEU A O 1
ATOM 612 N N . HIS A 1 77 ? -0.354 6.331 9.374 1.00 87.94 77 HIS A N 1
ATOM 613 C CA . HIS A 1 77 ? -0.569 7.065 10.609 1.00 87.94 77 HIS A CA 1
ATOM 614 C C . HIS A 1 77 ? -1.159 8.421 10.239 1.00 87.94 77 HIS A C 1
ATOM 616 O O . HIS A 1 77 ? -0.755 9.048 9.260 1.00 87.94 77 HIS A O 1
ATOM 622 N N . ALA A 1 78 ? -2.162 8.866 10.996 1.00 71.56 78 ALA A N 1
ATOM 623 C CA . ALA A 1 78 ? -2.700 10.198 10.787 1.00 71.56 78 ALA A CA 1
ATOM 624 C C . ALA A 1 78 ? -1.548 11.200 10.9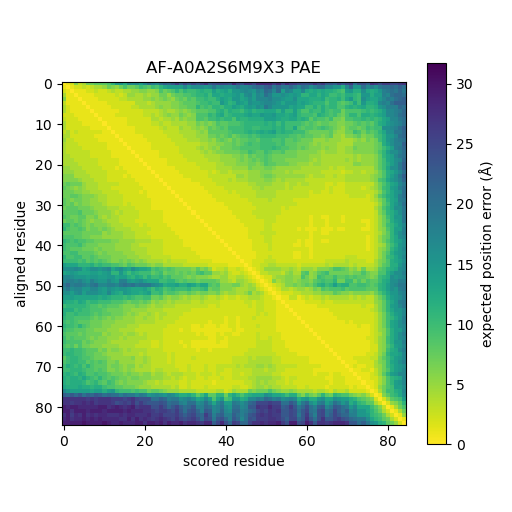42 1.00 71.56 78 ALA A C 1
ATOM 626 O O . ALA A 1 78 ? -0.862 11.182 11.965 1.00 71.56 78 ALA A O 1
ATOM 627 N N . GLN A 1 79 ? -1.337 12.062 9.942 1.00 58.72 79 GLN A N 1
ATOM 628 C CA . GLN A 1 79 ? -0.519 13.254 10.139 1.00 58.72 79 GLN A CA 1
ATOM 629 C C . GLN A 1 79 ? -1.138 13.999 11.316 1.00 58.72 79 GLN A C 1
ATOM 631 O O . GLN A 1 79 ? -2.316 14.352 11.269 1.00 58.72 79 GLN A O 1
ATOM 636 N N . GLY A 1 80 ? -0.381 14.094 12.409 1.00 48.94 80 GLY A N 1
ATOM 637 C CA . GLY A 1 80 ? -0.899 14.552 13.686 1.00 48.94 80 GLY A CA 1
ATOM 638 C C . GLY A 1 80 ? -1.688 15.843 13.520 1.00 48.94 80 GLY A C 1
ATOM 639 O O . GLY A 1 80 ? -1.194 16.811 12.943 1.00 48.94 80 GLY A O 1
ATOM 640 N N . SER A 1 81 ? -2.904 15.870 14.063 1.00 40.31 81 SER A N 1
ATOM 641 C CA . SER A 1 81 ? -3.487 17.131 14.491 1.00 40.31 81 SER A CA 1
ATOM 642 C C . SER A 1 81 ? -2.454 17.774 15.407 1.00 40.31 81 SER A C 1
ATOM 644 O O . SER A 1 81 ? -2.174 17.239 16.481 1.00 40.31 81 SER A O 1
ATOM 646 N N . SER A 1 82 ? -1.853 18.887 14.983 1.00 42.56 82 SER A N 1
ATOM 647 C CA . SER A 1 82 ? -1.191 19.783 15.919 1.00 42.56 82 SER A CA 1
ATOM 648 C C . SER A 1 82 ? -2.257 20.173 16.939 1.00 42.56 82 SER A C 1
ATOM 650 O O . SER A 1 82 ? -3.140 20.982 16.648 1.00 42.56 82 SER A O 1
ATOM 652 N N . ILE A 1 83 ? -2.253 19.532 18.105 1.00 48.50 83 ILE A N 1
ATOM 653 C CA . ILE A 1 83 ? -2.988 20.045 19.252 1.00 48.50 83 ILE A CA 1
ATOM 654 C C . ILE A 1 83 ? -2.253 21.338 19.595 1.00 48.50 83 ILE A C 1
ATOM 656 O O . ILE A 1 83 ? -1.086 21.299 19.982 1.00 48.50 83 ILE A O 1
ATOM 660 N N . GLY A 1 84 ? -2.902 22.464 19.293 1.00 44.91 84 GLY A N 1
ATOM 661 C CA . GLY A 1 84 ? -2.358 23.800 19.487 1.00 44.91 84 GLY A CA 1
ATOM 662 C C . GLY A 1 84 ? -1.857 23.996 20.914 1.00 44.91 84 GLY A C 1
ATOM 663 O O . GLY A 1 84 ? -2.514 23.579 21.870 1.00 44.91 84 GLY A O 1
ATOM 664 N N . ALA A 1 85 ? -0.685 24.616 21.009 1.00 37.56 85 ALA A N 1
ATOM 665 C CA . ALA A 1 85 ? -0.194 25.286 22.202 1.00 37.56 85 ALA A CA 1
ATOM 666 C C . ALA A 1 85 ? -0.484 26.785 22.073 1.00 37.56 85 ALA A C 1
ATOM 668 O O . ALA A 1 85 ? -0.420 27.286 20.923 1.00 37.56 85 ALA A O 1
#

Solvent-accessible surface area (backbone atoms only — not comparable to full-atom values): 5080 Å² total; per-residue (Å²): 135,49,81,65,53,54,51,51,52,54,50,53,53,50,54,51,55,52,49,52,52,52,51,50,54,50,51,51,52,53,53,53,51,52,54,52,52,42,51,52,51,48,35,65,76,74,66,64,80,73,84,83,63,69,56,65,64,54,51,49,54,51,30,53,53,39,22,74,76,68,76,39,52,60,75,77,54,76,80,71,78,78,77,80,128

pLDDT: mean 88.82, std 13.87, range [37.56, 97.56]

Radius of gyration: 21.62 Å; Cα contacts (8 Å, |Δi|>4): 31; chains: 1; bounding box: 43×34×62 Å

Mean predicted aligned error: 7.06 Å

Foldseek 3Di:
DDPVVVVVVVVVVVVVVVVVVVVVVLVVVLVVLLVVLLVVLCCLVPVDDDPPDDSVVSLQVSLVVNCVSPVGSCPSPPPDDPPDD

Sequence (85 aa):
MTKAENRAAAKAWHDERMRQRAEDARAEAVAADLAELGRLRHYLVFGRKDGRADRDKLMNAIDDYVEEMTGDRTKLHAQGSSIGA